Protein AF-W9JAV0-F1 (afdb_monomer_lite)

Foldseek 3Di:
DQVVQFFDLAEAEAEPPDDPVRVPVVVVVVVVVVVVCVVVVPDGDTGYYYHYDYPDPPDD

pLDDT: mean 84.81, std 14.25, range [35.16, 97.06]

Structure (mmCIF, N/CA/C/O backbone):
data_AF-W9JAV0-F1
#
_entry.id   AF-W9JAV0-F1
#
loop_
_atom_site.group_PDB
_atom_site.id
_atom_site.type_symbol
_atom_site.label_atom_id
_atom_site.label_alt_id
_atom_site.label_comp_id
_atom_site.label_asym_id
_atom_site.label_entity_id
_atom_site.label_seq_id
_atom_site.pdbx_PDB_ins_code
_atom_site.Cartn_x
_atom_site.Cartn_y
_atom_site.Cartn_z
_atom_site.occupancy
_atom_site.B_iso_or_equiv
_atom_site.auth_seq_id
_atom_site.auth_comp_id
_atom_site.auth_asym_id
_atom_site.auth_atom_id
_atom_site.pdbx_PDB_model_num
ATOM 1 N N . MET A 1 1 ? -2.564 -15.035 1.244 1.00 60.50 1 MET A N 1
ATOM 2 C CA . MET A 1 1 ? -2.593 -13.928 2.227 1.00 60.50 1 MET A CA 1
ATOM 3 C C . MET A 1 1 ? -3.984 -13.331 2.367 1.00 60.50 1 MET A C 1
ATOM 5 O O . MET A 1 1 ? -4.579 -13.555 3.408 1.00 60.50 1 MET A O 1
ATOM 9 N N . CYS A 1 2 ? -4.557 -12.684 1.345 1.00 77.38 2 CYS A N 1
ATOM 10 C CA . CYS A 1 2 ? -5.886 -12.068 1.487 1.00 77.38 2 CYS A CA 1
ATOM 11 C C . CYS A 1 2 ? -7.020 -13.061 1.809 1.00 77.38 2 CYS A C 1
ATOM 13 O O . CYS A 1 2 ? -7.892 -12.741 2.602 1.00 77.38 2 CYS A O 1
ATOM 15 N N . ALA A 1 3 ? -6.970 -14.294 1.287 1.00 83.00 3 ALA A N 1
ATOM 16 C CA . ALA A 1 3 ? -7.940 -15.342 1.639 1.00 83.00 3 ALA A CA 1
ATOM 17 C C . ALA A 1 3 ? -7.843 -15.809 3.106 1.00 83.00 3 ALA A C 1
ATOM 19 O O . ALA A 1 3 ? -8.817 -16.290 3.669 1.00 83.00 3 ALA A O 1
ATOM 20 N N . THR A 1 4 ? -6.664 -15.681 3.720 1.00 86.81 4 THR A N 1
ATOM 21 C CA . THR A 1 4 ? -6.405 -16.099 5.108 1.00 86.81 4 THR A CA 1
ATOM 22 C C . THR A 1 4 ? -6.723 -14.978 6.097 1.00 86.81 4 THR A C 1
ATOM 24 O O . THR A 1 4 ? -7.145 -15.249 7.214 1.00 86.81 4 THR A O 1
ATOM 27 N N . PHE A 1 5 ? -6.551 -13.721 5.679 1.00 86.62 5 PHE A N 1
ATOM 28 C CA . PHE A 1 5 ? -6.788 -12.533 6.499 1.00 86.62 5 PHE A CA 1
ATOM 29 C C . PHE A 1 5 ? -7.650 -11.519 5.734 1.00 86.62 5 PHE A C 1
ATOM 31 O O . PHE A 1 5 ? -7.151 -10.472 5.314 1.00 86.62 5 PHE A O 1
ATOM 38 N N . PRO A 1 6 ? -8.947 -11.814 5.537 1.00 85.31 6 PRO A N 1
ATOM 39 C CA . PRO A 1 6 ? -9.822 -11.010 4.689 1.00 85.31 6 PRO A CA 1
ATOM 40 C C . PRO A 1 6 ? -10.114 -9.619 5.252 1.00 85.31 6 PRO A C 1
ATOM 42 O O . PRO A 1 6 ? -10.574 -8.777 4.499 1.00 85.31 6 PRO A O 1
ATOM 45 N N . GLN A 1 7 ? -9.833 -9.368 6.536 1.00 89.56 7 GLN A N 1
ATOM 46 C CA . GLN A 1 7 ? -9.990 -8.057 7.181 1.00 89.56 7 GLN A CA 1
ATOM 47 C C . GLN A 1 7 ? -8.672 -7.288 7.339 1.00 89.56 7 GLN A C 1
ATOM 49 O O . GLN A 1 7 ? -8.668 -6.161 7.823 1.00 89.56 7 GLN A O 1
ATOM 54 N N . SER A 1 8 ? -7.535 -7.873 6.949 1.00 90.75 8 SER A N 1
ATOM 55 C CA . SER A 1 8 ? -6.251 -7.179 7.046 1.00 90.75 8 SER A CA 1
ATOM 56 C C . SER A 1 8 ? -6.239 -5.968 6.120 1.00 90.75 8 SER A C 1
ATOM 58 O O . SER A 1 8 ? -6.504 -6.121 4.937 1.00 90.75 8 SER A O 1
ATOM 60 N N . SER A 1 9 ? -5.848 -4.795 6.613 1.00 90.81 9 SER A N 1
ATOM 61 C CA . SER A 1 9 ? -5.624 -3.598 5.786 1.00 90.81 9 SER A CA 1
ATOM 62 C C . SER A 1 9 ? -4.299 -3.657 5.000 1.00 90.81 9 SER A C 1
ATOM 64 O O . SER A 1 9 ? -3.692 -2.622 4.716 1.00 90.81 9 SER A O 1
ATOM 66 N N . ALA A 1 10 ? -3.748 -4.855 4.790 1.00 89.38 10 ALA A N 1
ATOM 67 C CA . ALA A 1 10 ? -2.505 -5.045 4.063 1.00 89.38 10 ALA A CA 1
ATOM 68 C C . ALA A 1 10 ? -2.746 -4.880 2.564 1.00 89.38 10 ALA A C 1
ATOM 70 O O . ALA A 1 10 ? -3.761 -5.323 2.024 1.00 89.38 10 ALA A O 1
ATOM 71 N N . GLU A 1 11 ? -1.763 -4.302 1.890 1.00 89.62 11 GLU A N 1
ATOM 72 C CA . GLU A 1 11 ? -1.799 -4.109 0.455 1.00 89.62 11 GLU A CA 1
ATOM 73 C C . GLU A 1 11 ? -0.535 -4.661 -0.200 1.00 89.62 11 GLU A C 1
ATOM 75 O O . GLU A 1 11 ? 0.578 -4.423 0.266 1.00 89.62 11 GLU A O 1
ATOM 80 N N . LEU A 1 12 ? -0.719 -5.408 -1.290 1.00 89.56 12 LEU A N 1
ATOM 81 C CA . LEU A 1 12 ? 0.356 -5.866 -2.162 1.00 89.56 12 LEU A CA 1
ATOM 82 C C . LEU A 1 12 ? 0.370 -5.037 -3.449 1.00 89.56 12 LEU A C 1
ATOM 84 O O . LEU A 1 12 ? -0.572 -5.113 -4.241 1.00 89.56 12 LEU A O 1
ATOM 88 N N 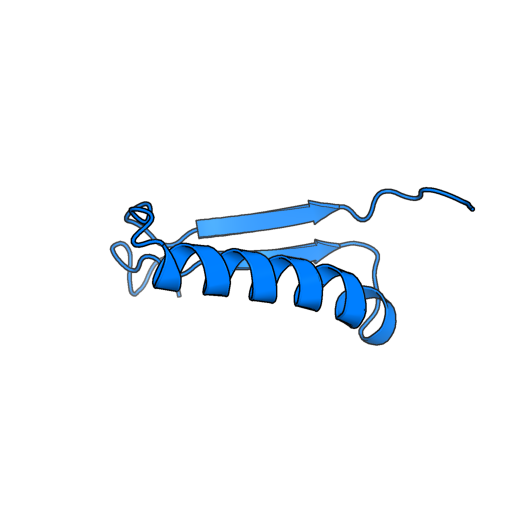. LEU A 1 13 ? 1.470 -4.327 -3.693 1.00 91.38 13 LEU A N 1
ATOM 89 C CA . LEU A 1 13 ? 1.735 -3.642 -4.957 1.00 91.38 13 LEU A CA 1
ATOM 90 C C . LEU A 1 13 ? 2.601 -4.534 -5.854 1.00 91.38 13 LEU A C 1
ATOM 92 O O . LEU A 1 13 ? 3.683 -4.969 -5.464 1.00 91.38 13 LEU A O 1
ATOM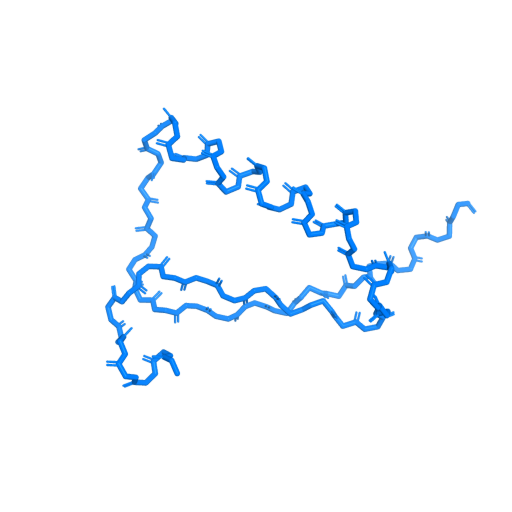 96 N N . LEU A 1 14 ? 2.103 -4.847 -7.051 1.00 91.19 14 LEU A N 1
ATOM 97 C CA . LEU A 1 14 ? 2.801 -5.655 -8.048 1.00 91.19 14 LEU A CA 1
ATOM 98 C C . LEU A 1 14 ? 3.264 -4.770 -9.207 1.00 91.19 14 LEU A C 1
ATOM 100 O O . LEU A 1 14 ? 2.451 -4.386 -10.044 1.00 91.19 14 LEU A O 1
ATOM 104 N N . TYR A 1 15 ? 4.563 -4.496 -9.279 1.00 90.81 15 TYR A N 1
ATOM 105 C CA . TYR A 1 15 ? 5.171 -3.703 -10.349 1.00 90.81 15 TYR A CA 1
ATOM 106 C C . TYR A 1 15 ? 5.477 -4.596 -11.552 1.00 90.81 15 TYR A C 1
ATOM 108 O O . TYR A 1 15 ? 6.409 -5.397 -11.532 1.00 90.81 15 TYR A O 1
ATOM 116 N N . THR A 1 16 ? 4.668 -4.497 -12.604 1.00 90.50 16 THR A N 1
ATOM 117 C CA . THR A 1 16 ? 4.852 -5.307 -13.819 1.00 90.50 16 THR A CA 1
ATOM 118 C C . THR A 1 16 ? 5.739 -4.598 -14.834 1.00 90.50 16 THR A C 1
ATOM 120 O O . THR A 1 16 ? 5.622 -3.387 -15.015 1.00 90.50 16 THR A O 1
ATOM 123 N N . GLY A 1 17 ? 6.574 -5.362 -15.546 1.00 86.75 17 GLY A N 1
ATOM 124 C CA . GLY A 1 17 ? 7.453 -4.831 -16.597 1.00 86.75 17 GLY A CA 1
ATOM 125 C C . GLY A 1 17 ? 8.740 -4.181 -16.080 1.00 86.75 17 GLY A C 1
ATOM 126 O O . GLY A 1 17 ? 9.458 -3.558 -16.857 1.00 86.75 17 GLY A O 1
ATOM 127 N N . LYS A 1 18 ? 9.031 -4.327 -14.786 1.00 80.12 18 LYS A N 1
ATOM 128 C CA . LYS A 1 18 ? 10.285 -3.926 -14.148 1.00 80.12 18 LYS A CA 1
ATOM 129 C C . LYS A 1 18 ? 10.983 -5.168 -13.591 1.00 80.12 18 LYS A C 1
ATOM 131 O O . LYS A 1 18 ? 10.315 -6.094 -13.129 1.00 80.12 18 LYS A O 1
ATOM 136 N N . ASP A 1 19 ? 12.305 -5.190 -13.669 1.00 87.31 19 ASP A N 1
ATOM 137 C CA . ASP A 1 19 ? 13.146 -6.126 -12.925 1.00 87.31 19 ASP A CA 1
ATOM 138 C C . ASP A 1 19 ? 13.411 -5.591 -11.511 1.00 87.31 19 ASP A C 1
ATOM 140 O O . ASP A 1 19 ? 12.893 -4.538 -11.142 1.00 87.31 19 ASP A O 1
ATOM 144 N N . LEU A 1 20 ? 14.194 -6.327 -10.715 1.00 84.62 20 LEU A N 1
ATOM 145 C CA . LEU A 1 20 ? 14.470 -5.983 -9.320 1.00 84.62 20 LEU A CA 1
ATOM 146 C C . LEU A 1 20 ? 14.946 -4.533 -9.164 1.00 84.62 20 LEU A C 1
ATOM 148 O O . LEU A 1 20 ? 14.383 -3.805 -8.354 1.00 84.62 20 LEU A O 1
ATOM 152 N N . ASP A 1 21 ? 15.925 -4.106 -9.959 1.00 87.75 21 ASP A N 1
ATOM 153 C CA . ASP A 1 21 ? 16.483 -2.756 -9.863 1.00 87.75 21 ASP A CA 1
ATOM 154 C C . ASP A 1 21 ? 15.459 -1.705 -10.308 1.00 87.75 21 ASP A C 1
ATOM 156 O O . ASP A 1 21 ? 15.280 -0.677 -9.654 1.00 87.75 21 ASP A O 1
ATOM 160 N N . GLY A 1 22 ? 14.706 -1.998 -11.372 1.00 86.88 22 GLY A N 1
ATOM 161 C CA . GLY A 1 22 ? 13.661 -1.127 -11.892 1.00 86.88 22 GLY A CA 1
ATOM 162 C C . GLY A 1 22 ? 12.439 -0.957 -10.981 1.00 86.88 22 GLY A C 1
ATOM 163 O O . GLY A 1 22 ? 11.629 -0.068 -11.264 1.00 86.88 22 GLY A O 1
ATOM 164 N N . VAL A 1 23 ? 12.273 -1.779 -9.930 1.00 89.75 23 VAL A N 1
ATOM 165 C CA . VAL A 1 23 ? 11.196 -1.600 -8.934 1.00 89.75 23 VAL A CA 1
ATOM 166 C C . VAL A 1 23 ? 11.617 -0.755 -7.735 1.00 89.75 23 VAL A C 1
ATOM 168 O O . VAL A 1 23 ? 10.740 -0.244 -7.043 1.00 89.75 23 VAL A O 1
ATOM 171 N N . LEU A 1 24 ? 12.916 -0.622 -7.444 1.00 89.69 24 LEU A N 1
ATOM 172 C CA . LEU A 1 24 ? 13.379 -0.065 -6.166 1.00 89.69 24 LEU A CA 1
ATOM 173 C C . LEU A 1 24 ? 12.927 1.382 -5.957 1.00 89.69 24 LEU A C 1
ATOM 175 O O . LEU A 1 24 ? 12.327 1.691 -4.932 1.00 89.69 24 LEU A O 1
ATOM 179 N N . GLU A 1 25 ? 13.167 2.252 -6.933 1.00 88.56 25 GLU A N 1
ATOM 180 C CA . GLU A 1 25 ? 12.765 3.660 -6.865 1.00 88.56 25 GLU A CA 1
ATOM 181 C C . GLU A 1 25 ? 11.237 3.840 -6.758 1.00 88.56 25 GLU A C 1
ATOM 183 O O . GLU A 1 25 ? 10.793 4.386 -5.745 1.00 88.56 25 GLU A O 1
ATOM 188 N N . PRO A 1 26 ? 10.400 3.316 -7.682 1.00 87.94 26 PRO A N 1
ATOM 189 C CA . PRO A 1 26 ? 8.951 3.508 -7.589 1.00 87.94 26 PRO A CA 1
ATOM 190 C C . PRO A 1 26 ? 8.343 2.848 -6.345 1.00 87.94 26 PRO A C 1
ATOM 192 O O . PRO A 1 26 ? 7.440 3.406 -5.729 1.00 87.94 26 PRO A O 1
ATOM 195 N N . SER A 1 27 ? 8.856 1.687 -5.917 1.00 91.25 27 SER A N 1
ATOM 196 C CA . SER A 1 27 ? 8.385 1.070 -4.669 1.00 91.25 27 SER A CA 1
ATOM 197 C C . SER A 1 27 ? 8.769 1.874 -3.430 1.00 91.25 27 SER A C 1
ATOM 199 O O . SER A 1 27 ? 8.018 1.880 -2.457 1.00 91.25 27 SER A O 1
ATOM 201 N N . THR A 1 28 ? 9.897 2.587 -3.460 1.00 92.94 28 THR A N 1
ATOM 202 C CA . THR A 1 28 ? 10.296 3.473 -2.363 1.00 92.94 28 THR A CA 1
ATOM 203 C C . THR A 1 28 ? 9.336 4.654 -2.245 1.00 92.94 28 THR A C 1
ATOM 205 O O . THR A 1 28 ? 8.904 4.959 -1.135 1.00 92.94 28 THR A O 1
ATOM 208 N N . GLU A 1 29 ? 8.950 5.281 -3.360 1.00 92.38 29 GLU A N 1
ATOM 209 C CA . GLU A 1 29 ? 7.958 6.366 -3.362 1.00 92.38 29 GLU A CA 1
ATOM 210 C C . GLU A 1 29 ? 6.619 5.915 -2.760 1.00 92.38 29 GLU A C 1
ATOM 212 O O . GLU A 1 29 ? 6.098 6.567 -1.850 1.00 92.38 29 GLU A O 1
ATOM 217 N N . ASP A 1 30 ? 6.105 4.759 -3.191 1.00 92.44 30 ASP A N 1
ATOM 218 C CA . ASP A 1 30 ? 4.851 4.203 -2.674 1.00 92.44 30 ASP A CA 1
ATOM 219 C C . ASP A 1 30 ? 4.942 3.837 -1.178 1.00 92.44 30 ASP A C 1
ATOM 221 O O . ASP A 1 30 ? 4.007 4.088 -0.413 1.00 92.44 30 ASP A O 1
ATOM 225 N N . VAL A 1 31 ? 6.077 3.286 -0.724 1.00 91.94 31 VAL A N 1
ATOM 226 C CA . VAL A 1 31 ? 6.310 2.985 0.702 1.00 91.94 31 VAL A CA 1
ATOM 227 C C . VAL A 1 31 ? 6.350 4.264 1.537 1.00 91.94 31 VAL A C 1
ATOM 229 O O . VAL A 1 31 ? 5.768 4.303 2.623 1.00 91.94 31 VAL A O 1
ATOM 232 N N . LEU A 1 32 ? 7.014 5.316 1.053 1.00 95.12 32 LEU A N 1
ATOM 233 C CA . LEU A 1 32 ? 7.091 6.594 1.759 1.00 95.12 32 LEU A CA 1
ATOM 234 C C . LEU A 1 32 ? 5.716 7.264 1.862 1.00 95.12 32 LEU A C 1
ATOM 236 O O . LEU A 1 32 ? 5.368 7.758 2.936 1.00 95.12 32 LEU A O 1
ATOM 240 N N . ALA A 1 33 ? 4.914 7.229 0.795 1.00 92.50 33 ALA A N 1
ATOM 241 C CA . ALA A 1 33 ? 3.537 7.719 0.823 1.00 92.50 33 ALA A CA 1
ATOM 242 C C . ALA A 1 33 ? 2.683 6.932 1.832 1.00 92.50 33 ALA A C 1
ATOM 244 O O . ALA A 1 33 ? 2.031 7.523 2.694 1.00 92.50 33 ALA A O 1
ATOM 245 N N . TRP A 1 34 ? 2.769 5.598 1.803 1.00 90.50 34 TRP A N 1
ATOM 246 C CA . TRP A 1 34 ? 2.062 4.740 2.754 1.00 90.50 34 TRP A CA 1
ATOM 247 C C . TRP A 1 34 ? 2.467 5.009 4.212 1.00 90.50 34 TRP A C 1
ATOM 249 O O . TRP A 1 34 ? 1.618 4.979 5.104 1.00 90.50 34 TRP A O 1
ATOM 259 N N . LEU A 1 35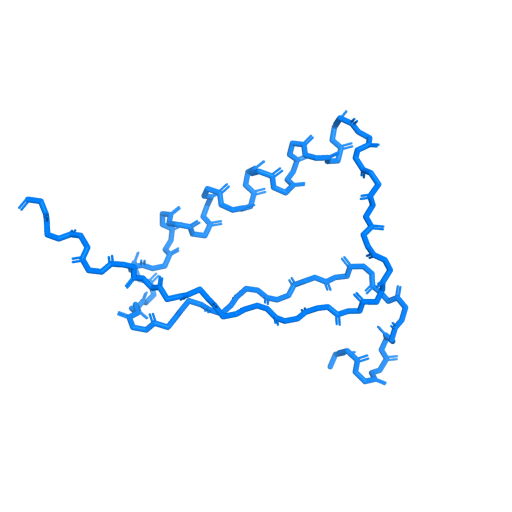 ? 3.749 5.290 4.477 1.00 93.69 35 LEU A N 1
ATOM 260 C CA . LEU A 1 35 ? 4.225 5.672 5.809 1.00 93.69 35 LEU A CA 1
ATOM 261 C C . LEU A 1 35 ? 3.659 7.030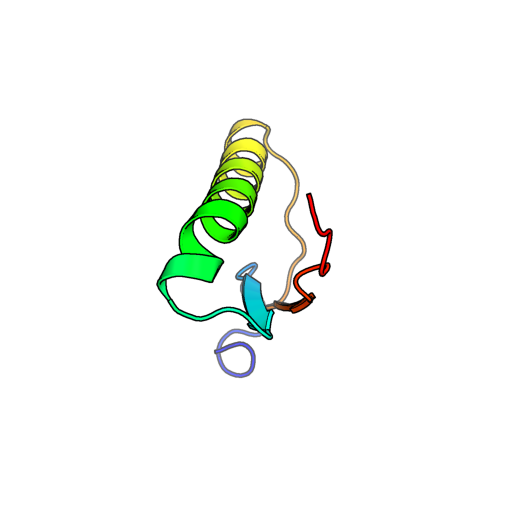 6.238 1.00 93.69 35 LEU A C 1
ATOM 263 O O . LEU A 1 35 ? 3.203 7.164 7.375 1.00 93.69 35 LEU A O 1
ATOM 267 N N . ALA A 1 36 ? 3.661 8.020 5.342 1.00 96.25 36 ALA A N 1
ATOM 268 C CA . ALA A 1 36 ? 3.129 9.351 5.618 1.00 96.25 36 ALA A CA 1
ATOM 269 C C . ALA A 1 36 ? 1.647 9.303 6.025 1.00 96.25 36 ALA A C 1
ATOM 271 O O . ALA A 1 36 ? 1.257 9.958 6.993 1.00 96.25 36 ALA A O 1
ATOM 272 N N . ASP A 1 37 ? 0.843 8.466 5.367 1.00 94.62 37 ASP A N 1
ATOM 273 C CA . ASP A 1 37 ? -0.565 8.246 5.716 1.00 94.62 37 ASP A CA 1
ATOM 274 C C . ASP A 1 37 ? -0.748 7.788 7.173 1.00 94.62 37 ASP A C 1
ATOM 276 O O . ASP A 1 37 ? -1.682 8.224 7.852 1.00 94.62 37 ASP A O 1
ATOM 280 N N . ARG A 1 38 ? 0.178 6.974 7.708 1.00 92.62 38 ARG A N 1
ATOM 281 C CA . ARG A 1 38 ? 0.138 6.533 9.117 1.00 92.62 38 ARG A CA 1
ATOM 282 C C . ARG A 1 38 ? 0.423 7.665 10.087 1.00 92.62 38 ARG A C 1
ATOM 284 O O . ARG A 1 38 ? -0.255 7.767 11.106 1.00 92.62 38 ARG A O 1
ATOM 291 N N . PHE A 1 39 ? 1.389 8.522 9.770 1.00 96.31 39 PHE A N 1
ATOM 292 C CA . PHE A 1 39 ? 1.696 9.688 10.601 1.00 96.31 39 PHE A CA 1
ATOM 293 C C . PHE A 1 39 ? 0.586 10.742 10.560 1.00 96.31 39 PHE A C 1
ATOM 295 O O . PHE A 1 39 ? 0.369 11.442 11.548 1.00 96.31 39 PHE A O 1
ATOM 302 N N . ASN A 1 40 ? -0.158 10.809 9.456 1.00 97.06 40 ASN A N 1
ATOM 303 C CA 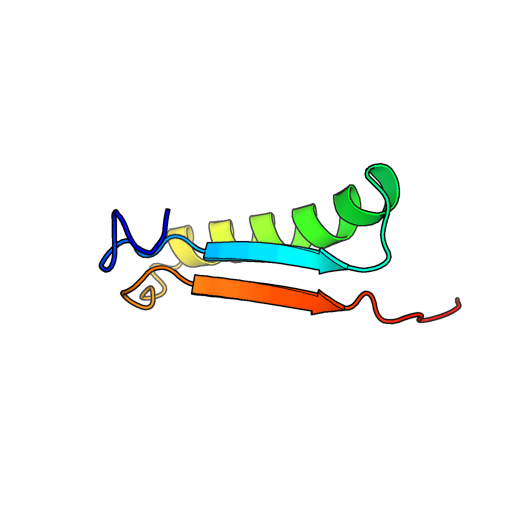. ASN A 1 40 ? -1.266 11.742 9.271 1.00 97.06 40 ASN A CA 1
ATOM 304 C C . ASN A 1 40 ? -2.635 11.178 9.696 1.00 97.06 40 ASN A C 1
ATOM 306 O O . ASN A 1 40 ? -3.652 11.829 9.469 1.00 97.06 40 ASN A O 1
ATOM 310 N N . ASN A 1 41 ? -2.680 10.002 10.339 1.00 94.94 41 ASN A N 1
ATOM 311 C CA . ASN A 1 41 ? -3.914 9.330 10.773 1.00 94.94 41 ASN A CA 1
ATOM 312 C C . ASN A 1 41 ? -4.943 9.130 9.642 1.00 94.94 41 ASN A C 1
ATOM 314 O O . ASN A 1 41 ? -6.153 9.190 9.875 1.00 94.94 41 ASN A O 1
ATOM 318 N N . VAL A 1 42 ? -4.477 8.891 8.414 1.00 95.50 42 VAL A N 1
ATOM 319 C CA . VAL A 1 42 ? -5.358 8.573 7.286 1.00 95.50 42 VAL A CA 1
ATOM 320 C C . VAL A 1 42 ? -6.018 7.219 7.543 1.00 95.50 42 VAL A C 1
ATOM 322 O O . VAL A 1 42 ? -5.353 6.229 7.864 1.00 95.50 42 VAL A O 1
ATOM 325 N N . ALA A 1 43 ? -7.346 7.178 7.421 1.00 92.19 43 ALA A N 1
ATOM 326 C CA . ALA A 1 43 ? -8.111 5.953 7.599 1.00 92.19 43 ALA A CA 1
ATOM 327 C C . ALA A 1 43 ? -7.772 4.945 6.494 1.00 92.19 43 ALA A C 1
ATOM 329 O O . ALA A 1 43 ? -7.766 5.273 5.308 1.00 92.19 43 ALA A O 1
ATOM 330 N N . LEU A 1 44 ? -7.517 3.703 6.890 1.00 86.94 44 LEU A N 1
ATOM 331 C CA . LEU A 1 44 ? -7.181 2.632 5.960 1.00 86.94 44 LEU A CA 1
ATOM 332 C C . LEU A 1 44 ? -8.442 1.920 5.515 1.00 86.94 44 LEU A C 1
ATOM 334 O O . LEU A 1 44 ? -9.337 1.670 6.322 1.00 86.94 44 LEU A O 1
ATOM 338 N N . ALA A 1 45 ? -8.471 1.528 4.246 1.00 85.31 45 ALA A N 1
ATOM 339 C CA . ALA A 1 45 ? -9.486 0.608 3.775 1.00 85.31 45 ALA A CA 1
ATOM 340 C C . ALA A 1 45 ? -9.338 -0.739 4.497 1.00 85.31 45 ALA A C 1
ATOM 342 O O . ALA A 1 45 ? -8.239 -1.295 4.605 1.00 85.31 45 ALA A O 1
ATOM 343 N N . GLU A 1 46 ? -10.458 -1.263 4.987 1.00 86.62 46 GLU A N 1
ATOM 344 C CA . GLU A 1 46 ? -10.514 -2.642 5.445 1.00 86.62 46 GLU A CA 1
ATOM 345 C C . GLU A 1 46 ? -10.417 -3.601 4.258 1.00 86.62 46 GLU A C 1
ATOM 347 O O . GLU A 1 46 ? -10.891 -3.336 3.150 1.00 86.62 46 GLU A O 1
ATOM 352 N N . GLY A 1 47 ? -9.828 -4.758 4.532 1.00 88.94 47 GLY A N 1
ATOM 353 C CA . GLY A 1 47 ? -9.720 -5.845 3.580 1.00 88.94 47 GLY A CA 1
ATOM 354 C C . GLY A 1 47 ? -8.457 -5.813 2.737 1.00 88.94 47 GLY A C 1
ATOM 355 O O . GLY A 1 47 ? -8.006 -4.774 2.262 1.00 88.94 47 GLY A O 1
ATOM 356 N N . CYS A 1 48 ? -7.882 -6.999 2.564 1.00 89.00 48 CYS A N 1
ATOM 357 C CA . CYS A 1 48 ? -6.569 -7.155 1.957 1.00 89.00 48 CYS A CA 1
ATOM 358 C C . CYS A 1 48 ? -6.647 -6.881 0.456 1.00 89.00 48 CYS A C 1
ATOM 360 O O . CYS A 1 48 ? -7.435 -7.512 -0.253 1.00 89.00 48 CYS A O 1
ATOM 362 N N . GLN A 1 49 ? -5.810 -5.961 -0.019 1.00 88.69 49 GLN A N 1
ATOM 363 C CA . GLN A 1 49 ? -5.824 -5.490 -1.400 1.00 88.69 49 GLN A CA 1
ATOM 364 C C . GLN A 1 49 ? -4.599 -5.972 -2.176 1.00 88.69 49 GLN A C 1
ATOM 366 O O . GLN A 1 49 ? -3.509 -6.174 -1.634 1.00 88.69 49 GLN A O 1
ATOM 371 N N . LYS A 1 50 ? -4.775 -6.122 -3.489 1.00 90.25 50 LYS A N 1
ATOM 372 C CA . LYS A 1 50 ? -3.680 -6.305 -4.439 1.00 90.25 50 LYS A CA 1
ATOM 373 C C . LYS A 1 50 ? -3.869 -5.327 -5.591 1.00 90.25 50 LYS A C 1
ATOM 375 O O . LYS A 1 50 ? -4.859 -5.427 -6.313 1.00 90.25 50 LYS A O 1
ATOM 380 N N . ARG A 1 51 ? -2.898 -4.441 -5.807 1.00 90.62 51 ARG A N 1
ATOM 381 C CA . ARG A 1 51 ? -2.860 -3.534 -6.960 1.00 90.62 51 ARG A CA 1
ATOM 382 C C . ARG A 1 51 ? -1.713 -3.905 -7.883 1.00 90.62 51 ARG A C 1
ATOM 384 O O . ARG A 1 51 ? -0.640 -4.298 -7.439 1.00 90.62 51 ARG A O 1
ATO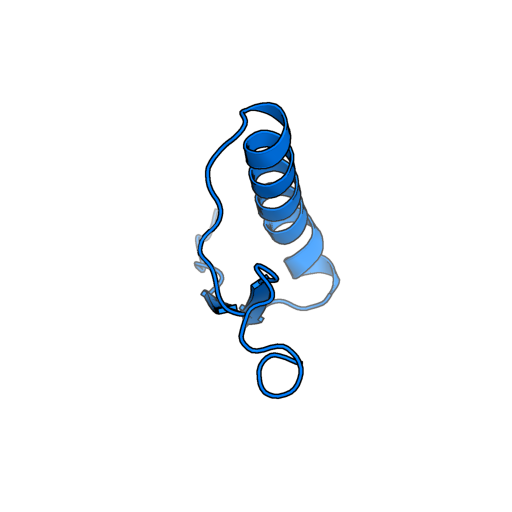M 391 N N . THR A 1 52 ? -1.957 -3.806 -9.184 1.00 91.50 52 THR A N 1
ATOM 392 C CA . THR A 1 52 ? -0.913 -3.963 -10.199 1.00 91.50 52 THR A CA 1
ATOM 393 C C . THR A 1 52 ? -0.527 -2.581 -10.692 1.00 91.50 52 THR A C 1
ATOM 395 O O . THR A 1 52 ? -1.375 -1.853 -11.199 1.00 91.50 52 THR A O 1
ATOM 398 N N . ILE A 1 53 ? 0.741 -2.231 -10.519 1.00 89.12 53 ILE A N 1
ATOM 399 C CA . ILE A 1 53 ? 1.323 -0.981 -10.982 1.00 89.12 53 ILE A CA 1
ATOM 400 C C . ILE A 1 53 ? 1.998 -1.280 -12.316 1.00 89.12 53 ILE A C 1
ATOM 402 O O . ILE A 1 53 ? 2.994 -2.006 -12.388 1.00 89.12 53 ILE A O 1
ATOM 406 N N . GLN A 1 54 ? 1.426 -0.758 -13.397 1.00 79.94 54 GLN A N 1
ATOM 407 C CA . GLN A 1 54 ? 2.125 -0.749 -14.672 1.00 79.94 54 GLN A CA 1
ATOM 408 C C . GLN A 1 54 ? 3.137 0.385 -14.651 1.00 79.94 54 GLN A C 1
ATOM 410 O O . GLN A 1 54 ? 2.773 1.545 -14.462 1.00 79.94 54 GLN A O 1
ATOM 415 N N . ALA A 1 55 ? 4.406 0.054 -14.870 1.00 61.09 55 ALA A N 1
ATOM 416 C CA . ALA A 1 55 ? 5.393 1.069 -15.168 1.00 61.09 55 ALA A CA 1
ATOM 417 C C . ALA A 1 55 ? 4.960 1.806 -16.438 1.00 61.09 55 ALA A C 1
ATOM 419 O O . ALA A 1 55 ? 4.934 1.212 -17.519 1.00 61.09 55 ALA A O 1
ATOM 420 N N . SER A 1 56 ? 4.622 3.093 -16.322 1.00 55.81 56 SER A N 1
ATOM 421 C CA . SER A 1 56 ? 4.509 3.915 -17.518 1.00 55.81 56 SER A CA 1
ATOM 422 C C . SER A 1 56 ? 5.891 3.934 -18.169 1.00 55.81 56 SER A C 1
ATOM 424 O O . SER A 1 56 ? 6.896 4.262 -17.534 1.00 55.81 56 SER A O 1
ATOM 426 N N . SER A 1 57 ? 5.973 3.518 -19.428 1.00 47.28 57 SER A N 1
ATOM 427 C CA . SER A 1 57 ? 7.151 3.737 -20.257 1.00 47.28 57 SER A CA 1
ATOM 428 C C . SER A 1 57 ? 7.209 5.217 -20.638 1.00 47.28 57 SER A C 1
ATOM 430 O O . SER A 1 57 ? 7.062 5.573 -21.804 1.00 47.28 57 SER A O 1
ATOM 432 N N . ALA A 1 58 ? 7.373 6.095 -19.649 1.00 39.78 58 ALA A N 1
ATOM 433 C CA . ALA A 1 58 ? 7.799 7.459 -19.891 1.00 39.78 58 ALA A CA 1
ATOM 434 C C . ALA A 1 58 ? 9.290 7.393 -20.247 1.00 39.78 58 ALA A C 1
ATOM 436 O O . ALA A 1 58 ? 10.158 7.276 -19.383 1.00 39.78 58 ALA A O 1
ATOM 437 N N . LYS A 1 59 ? 9.569 7.363 -21.554 1.00 37.91 59 LYS A N 1
ATOM 438 C CA . LYS A 1 59 ? 10.879 7.743 -22.083 1.00 37.91 59 LYS A CA 1
ATOM 439 C C . LYS A 1 59 ? 11.164 9.172 -21.610 1.00 37.91 59 LYS A C 1
ATOM 441 O O . LYS A 1 59 ? 10.317 10.040 -21.816 1.00 37.91 59 LYS A O 1
ATOM 446 N N . LEU A 1 60 ? 12.327 9.348 -20.983 1.00 35.16 60 LEU A N 1
ATOM 447 C CA . LEU A 1 60 ? 13.026 10.630 -20.858 1.00 35.16 60 LEU A CA 1
ATOM 448 C C . LEU A 1 60 ? 13.083 11.358 -22.207 1.00 35.16 60 LEU A C 1
ATOM 450 O O . LEU A 1 60 ? 13.274 10.660 -23.235 1.00 35.16 60 LEU A O 1
#

Organism: NCBI:txid660027

Sequence (60 aa):
MCATFPQSSAELLLYTGKDLDGVLEPSTEDVLAWLADRFNNVALAEGCQKRTIQASSAKL

Secondary structure (DSSP, 8-state):
-TTT-TT---EEEEEET--HHHHHHHHHHHHHHHHHHHHTTPPPPSS-EEEEEE------

Radius of gyration: 13.54 Å; chains: 1; bounding box: 27×28×33 Å